Protein AF-A0A969AKZ5-F1 (afdb_monomer_lite)

Sequence (67 aa):
MKGEWWEQDAFWAEMRDCLFDRSREERAAGEAEAIVHLLGLEPGARLLDLCCGTGRHAAIFSRLACS

Radius of gyration: 14.78 Å; chains: 1; bounding box: 28×18×44 Å

Secondary structure (DSSP, 8-state):
----GGG-HHHHHHHHHHHS-HHHHHTHHHHHHHHHHHHTPPTT-----TT-TTTTTHHHHTTTT--

Structure (mmCIF, N/CA/C/O backbone):
data_AF-A0A969AKZ5-F1
#
_entry.id   AF-A0A969AKZ5-F1
#
loop_
_atom_site.group_PDB
_atom_site.id
_atom_site.type_symbol
_atom_site.label_atom_id
_atom_site.label_alt_id
_atom_site.label_comp_id
_atom_site.label_asym_id
_atom_site.label_entity_id
_atom_site.label_seq_id
_atom_site.pdbx_PDB_ins_code
_atom_site.Cartn_x
_atom_site.Cartn_y
_atom_site.Cartn_z
_atom_site.occupancy
_atom_site.B_iso_or_equiv
_atom_site.auth_seq_id
_atom_site.auth_comp_id
_atom_site.auth_asym_id
_atom_site.auth_atom_id
_atom_site.pdbx_PDB_model_num
ATOM 1 N N . MET A 1 1 ? 4.945 -12.258 -30.098 1.00 56.31 1 MET A N 1
ATOM 2 C CA . MET A 1 1 ? 4.548 -10.874 -29.768 1.00 56.31 1 MET A CA 1
ATOM 3 C C . MET A 1 1 ? 4.921 -10.659 -28.310 1.00 56.31 1 MET A C 1
ATOM 5 O O . MET A 1 1 ? 4.664 -11.574 -27.537 1.00 56.31 1 MET A O 1
ATOM 9 N N . LYS A 1 2 ? 5.596 -9.564 -27.934 1.00 71.75 2 LYS A N 1
ATOM 10 C CA . LYS A 1 2 ? 5.697 -9.224 -26.503 1.00 71.75 2 LYS A CA 1
ATOM 11 C C . LYS A 1 2 ? 4.287 -8.846 -26.028 1.00 71.75 2 LYS A C 1
ATOM 13 O O . LYS A 1 2 ? 3.569 -8.218 -26.805 1.00 71.75 2 LYS A O 1
ATOM 18 N N . GLY A 1 3 ? 3.896 -9.310 -24.842 1.00 85.56 3 GLY A N 1
ATOM 19 C CA . GLY A 1 3 ? 2.605 -8.991 -24.227 1.00 85.56 3 GLY A CA 1
ATOM 20 C C . GLY A 1 3 ? 2.479 -7.509 -23.873 1.00 85.56 3 GLY A C 1
ATOM 21 O O . GLY A 1 3 ? 3.408 -6.722 -24.090 1.00 85.56 3 GLY A O 1
ATOM 22 N N . GLU A 1 4 ? 1.332 -7.132 -23.325 1.00 96.19 4 GLU A N 1
ATOM 23 C CA . GLU A 1 4 ? 1.069 -5.761 -22.877 1.00 96.19 4 GLU A CA 1
ATOM 24 C C . GLU A 1 4 ? 2.050 -5.335 -21.771 1.00 96.19 4 GLU A C 1
ATOM 26 O O . GLU A 1 4 ? 2.709 -6.169 -21.149 1.00 96.19 4 GLU A O 1
ATOM 31 N N . TRP A 1 5 ? 2.201 -4.031 -21.521 1.00 93.00 5 TRP A N 1
ATOM 32 C CA . TRP A 1 5 ? 3.240 -3.530 -20.603 1.00 93.00 5 TRP A CA 1
ATOM 33 C C . TRP A 1 5 ? 3.133 -4.108 -19.182 1.00 93.00 5 TRP A C 1
ATOM 35 O O . TRP A 1 5 ? 4.157 -4.368 -18.555 1.00 93.00 5 TRP A O 1
ATOM 45 N N . TRP A 1 6 ? 1.915 -4.370 -18.689 1.00 91.56 6 TRP A N 1
ATOM 46 C CA . TRP A 1 6 ? 1.683 -4.930 -17.350 1.00 91.56 6 TRP A CA 1
ATOM 47 C C . TRP A 1 6 ? 2.041 -6.417 -17.241 1.00 91.56 6 TRP A C 1
ATOM 49 O O . TRP A 1 6 ? 2.177 -6.926 -16.131 1.00 91.56 6 TRP A O 1
ATOM 59 N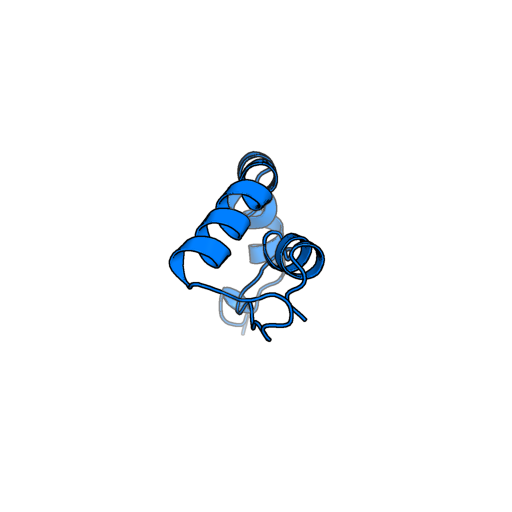 N . GLU A 1 7 ? 2.212 -7.111 -18.366 1.00 94.38 7 GLU A N 1
ATOM 60 C CA . GLU A 1 7 ? 2.627 -8.519 -18.425 1.00 94.38 7 GLU A CA 1
ATOM 61 C C . GLU A 1 7 ? 4.154 -8.665 -18.506 1.00 94.38 7 GLU A C 1
ATOM 63 O O . GLU A 1 7 ? 4.680 -9.776 -18.533 1.00 94.38 7 GLU A O 1
ATOM 68 N N . GLN A 1 8 ? 4.885 -7.550 -18.589 1.00 94.44 8 GLN A N 1
ATOM 69 C CA . GLN A 1 8 ? 6.330 -7.550 -18.778 1.00 94.44 8 GLN A CA 1
ATOM 70 C C . GLN A 1 8 ? 7.055 -7.390 -17.437 1.00 94.44 8 GLN A C 1
ATOM 72 O O . GLN A 1 8 ? 7.169 -6.284 -16.914 1.00 94.44 8 GLN A O 1
ATOM 77 N N . ASP A 1 9 ? 7.644 -8.472 -16.921 1.00 93.75 9 ASP A N 1
ATOM 78 C CA . ASP A 1 9 ? 8.434 -8.455 -15.673 1.00 93.75 9 ASP A CA 1
ATOM 79 C C . ASP A 1 9 ? 9.555 -7.404 -15.674 1.00 93.75 9 ASP A C 1
ATOM 81 O O . ASP A 1 9 ? 9.857 -6.805 -14.641 1.00 93.75 9 ASP A O 1
ATOM 85 N N . ALA A 1 10 ? 10.157 -7.145 -16.841 1.00 95.25 10 ALA A N 1
ATOM 86 C CA . ALA A 1 10 ? 11.201 -6.133 -16.999 1.00 95.25 10 ALA A CA 1
ATOM 87 C C . ALA A 1 10 ? 10.698 -4.723 -16.651 1.00 95.25 10 ALA A C 1
ATOM 89 O O . ALA A 1 10 ? 11.384 -3.994 -15.941 1.00 95.25 10 ALA A O 1
ATOM 90 N N . PHE A 1 11 ? 9.475 -4.372 -17.067 1.00 94.69 11 P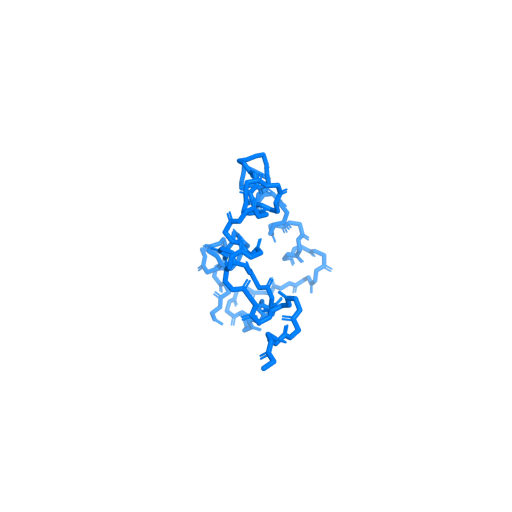HE A N 1
ATOM 91 C CA . PHE A 1 11 ? 8.867 -3.085 -16.732 1.00 94.69 11 PHE A CA 1
ATOM 92 C C . PHE A 1 11 ? 8.718 -2.933 -15.215 1.00 94.69 11 PHE A C 1
ATOM 94 O O . PHE A 1 11 ? 9.137 -1.929 -14.642 1.00 94.69 11 PHE A O 1
ATOM 101 N N . TRP A 1 12 ? 8.181 -3.954 -14.542 1.00 93.44 12 TRP A N 1
ATOM 102 C CA . TRP A 1 12 ? 8.020 -3.931 -13.087 1.00 93.44 12 TRP A CA 1
ATOM 103 C C . TRP A 1 12 ? 9.356 -3.889 -12.347 1.00 93.44 12 TRP A C 1
ATOM 105 O O . TRP A 1 12 ? 9.452 -3.261 -11.293 1.00 93.44 12 TRP A O 1
ATOM 115 N N . ALA A 1 13 ? 10.391 -4.539 -12.883 1.00 94.44 13 ALA A N 1
ATOM 116 C CA . ALA A 1 13 ? 11.722 -4.510 -12.300 1.00 94.44 13 ALA A CA 1
ATOM 117 C C . ALA A 1 13 ? 12.375 -3.126 -12.404 1.00 94.44 13 ALA A C 1
ATOM 119 O O . ALA A 1 13 ? 12.927 -2.655 -11.412 1.00 94.44 13 ALA A O 1
ATOM 120 N N . GLU A 1 14 ? 12.278 -2.482 -13.568 1.00 96.06 14 GLU A N 1
ATOM 121 C CA . GLU A 1 14 ? 12.822 -1.143 -13.826 1.00 96.06 14 GLU A CA 1
ATOM 122 C C . GLU A 1 14 ? 12.073 -0.057 -13.046 1.00 96.06 14 GLU A C 1
ATOM 124 O O . GLU A 1 14 ? 12.682 0.853 -12.490 1.00 96.06 14 GLU A O 1
ATOM 129 N N . MET A 1 15 ? 10.747 -0.172 -12.951 1.00 94.81 15 MET A N 1
ATOM 130 C CA . MET A 1 15 ? 9.908 0.820 -12.278 1.00 94.81 15 MET A CA 1
ATOM 131 C C . MET A 1 15 ? 9.846 0.645 -10.757 1.00 94.81 15 MET A C 1
ATOM 133 O O . MET A 1 15 ? 9.289 1.512 -10.080 1.00 94.81 15 MET A O 1
ATOM 137 N N . ARG A 1 16 ? 10.400 -0.445 -10.205 1.00 92.50 16 ARG A N 1
ATOM 138 C CA . ARG A 1 16 ? 10.274 -0.806 -8.783 1.00 92.50 16 ARG A CA 1
ATOM 139 C C . ARG A 1 16 ? 10.630 0.349 -7.855 1.00 92.50 16 ARG A C 1
ATOM 141 O O . ARG A 1 16 ? 9.820 0.697 -7.004 1.00 92.50 16 ARG A O 1
ATOM 148 N N . ASP A 1 17 ? 11.787 0.965 -8.059 1.00 92.25 17 ASP A N 1
ATOM 149 C CA . ASP A 1 17 ? 12.299 2.000 -7.156 1.00 92.25 17 ASP A CA 1
ATOM 150 C C . ASP A 1 17 ? 11.526 3.320 -7.274 1.00 92.25 17 ASP A C 1
ATOM 152 O O . ASP A 1 17 ? 11.542 4.128 -6.353 1.00 92.25 17 ASP A O 1
ATOM 156 N N . CYS A 1 18 ? 10.825 3.544 -8.390 1.00 93.31 18 CYS A N 1
ATOM 157 C CA . CYS A 1 18 ? 9.952 4.702 -8.573 1.00 93.31 18 CYS A CA 1
ATOM 158 C C . CYS A 1 18 ? 8.551 4.462 -7.987 1.00 93.31 18 CYS A C 1
ATOM 160 O O . CYS A 1 18 ? 7.953 5.361 -7.392 1.00 93.31 18 CYS A O 1
ATOM 162 N N . LEU A 1 19 ? 8.015 3.250 -8.155 1.00 91.81 19 LEU A N 1
ATOM 163 C CA . LEU A 1 19 ? 6.672 2.881 -7.698 1.00 91.81 19 LEU A CA 1
ATOM 164 C C . LEU A 1 19 ? 6.627 2.555 -6.198 1.00 91.81 19 LEU A C 1
ATOM 166 O O . LEU A 1 19 ? 5.622 2.827 -5.539 1.00 91.81 19 LEU A O 1
ATOM 170 N N . PHE A 1 20 ? 7.711 1.994 -5.664 1.00 91.12 20 PHE A N 1
ATOM 171 C CA . PHE A 1 20 ? 7.819 1.468 -4.302 1.00 91.12 20 PHE A CA 1
ATOM 172 C C . PHE A 1 20 ? 9.046 2.038 -3.584 1.00 91.12 20 PHE A C 1
ATOM 174 O O . PHE A 1 20 ? 9.799 1.315 -2.939 1.00 91.12 20 PHE A O 1
ATOM 181 N N . ASP A 1 21 ? 9.266 3.347 -3.715 1.00 93.62 21 ASP A N 1
ATOM 182 C CA . ASP A 1 21 ? 10.356 4.019 -3.017 1.00 93.62 21 ASP A CA 1
ATOM 183 C C . ASP A 1 21 ? 10.187 3.955 -1.485 1.00 93.62 21 ASP A C 1
ATOM 185 O O . ASP A 1 21 ? 9.080 3.856 -0.945 1.00 93.62 21 ASP A O 1
ATOM 189 N N . ARG A 1 22 ? 11.307 4.076 -0.767 1.00 93.69 22 ARG A N 1
ATOM 190 C CA . ARG A 1 22 ? 11.358 3.983 0.698 1.00 93.69 22 ARG A CA 1
ATOM 191 C C . ARG A 1 22 ? 10.432 4.972 1.414 1.00 93.69 22 ARG A C 1
ATOM 193 O O . ARG A 1 22 ? 9.869 4.632 2.451 1.00 93.69 22 ARG A O 1
ATOM 200 N N . SER A 1 23 ? 10.235 6.177 0.877 1.00 95.19 23 SER A N 1
ATOM 201 C CA . SER A 1 23 ? 9.372 7.169 1.529 1.00 95.19 23 SER A CA 1
ATOM 202 C C . SER A 1 23 ? 7.905 6.721 1.548 1.00 95.19 23 SER A C 1
ATOM 204 O O . SER A 1 23 ? 7.174 7.015 2.495 1.00 95.19 23 SER A O 1
ATOM 206 N N . ARG A 1 24 ? 7.468 5.947 0.544 1.00 94.44 24 ARG A N 1
ATOM 207 C CA . ARG A 1 24 ? 6.126 5.339 0.511 1.00 94.44 24 ARG A CA 1
ATOM 208 C C . ARG A 1 24 ? 5.978 4.217 1.526 1.00 94.44 24 ARG A C 1
ATOM 210 O O . ARG A 1 24 ? 4.888 4.048 2.077 1.00 94.44 24 ARG A O 1
ATOM 217 N N . GLU A 1 25 ? 7.038 3.452 1.767 1.00 93.12 25 GLU A N 1
ATOM 218 C CA . GLU A 1 25 ? 7.052 2.432 2.819 1.00 93.12 25 GLU A CA 1
ATOM 219 C C . GLU A 1 25 ? 6.961 3.077 4.204 1.00 93.12 25 GLU A C 1
ATOM 221 O O . GLU A 1 25 ? 6.122 2.684 5.012 1.00 93.12 25 GLU A O 1
ATOM 226 N N . GLU A 1 26 ? 7.743 4.130 4.452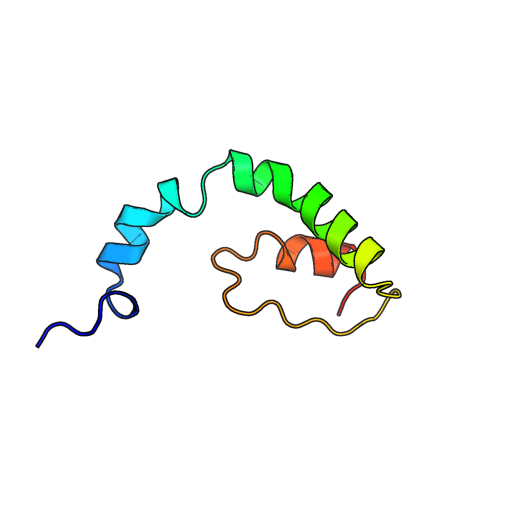 1.00 95.94 26 GLU A N 1
ATOM 227 C CA . GLU A 1 26 ? 7.751 4.860 5.728 1.00 95.94 26 GLU A CA 1
ATOM 228 C C . GLU A 1 26 ? 6.384 5.485 6.053 1.00 95.94 26 GLU A C 1
ATOM 230 O O . GLU A 1 26 ? 5.970 5.536 7.211 1.00 95.94 26 GLU A O 1
ATOM 235 N N . ARG A 1 27 ? 5.632 5.897 5.027 1.00 96.81 27 ARG A N 1
ATOM 236 C CA . ARG A 1 27 ? 4.270 6.435 5.167 1.00 96.81 27 ARG A CA 1
ATOM 237 C C . ARG A 1 27 ? 3.181 5.371 5.313 1.00 96.81 27 ARG A C 1
ATOM 239 O O . ARG A 1 27 ? 2.047 5.719 5.641 1.00 96.81 27 ARG A O 1
ATOM 246 N N . ALA A 1 28 ? 3.481 4.096 5.056 1.00 96.12 28 ALA A N 1
ATOM 247 C CA . ALA A 1 28 ? 2.462 3.055 4.941 1.00 96.12 28 ALA A CA 1
ATOM 248 C C . ALA A 1 28 ? 1.648 2.867 6.230 1.00 96.12 28 ALA A C 1
ATOM 250 O O . ALA A 1 28 ? 0.437 2.685 6.151 1.00 96.12 28 ALA A O 1
ATOM 251 N N . ALA A 1 29 ? 2.288 2.968 7.401 1.00 96.56 29 ALA A N 1
ATOM 252 C CA . ALA A 1 29 ? 1.605 2.835 8.687 1.00 96.56 29 ALA A CA 1
ATOM 253 C C . ALA A 1 29 ? 0.542 3.926 8.891 1.00 96.56 29 ALA A C 1
ATOM 255 O O . ALA A 1 29 ? -0.633 3.612 9.064 1.00 96.56 29 ALA A O 1
ATOM 256 N N . GLY A 1 30 ? 0.931 5.200 8.769 1.00 97.94 30 GLY A N 1
ATOM 257 C CA . GLY A 1 30 ? 0.004 6.320 8.948 1.00 97.94 30 GLY A CA 1
ATOM 258 C C . GLY A 1 30 ? -1.108 6.357 7.896 1.00 97.94 30 GLY A C 1
ATOM 259 O O . GLY A 1 30 ? -2.247 6.692 8.207 1.00 97.94 30 GLY A O 1
ATOM 260 N N . GLU A 1 31 ? -0.813 5.968 6.652 1.00 97.44 31 GLU A N 1
ATOM 261 C CA . GLU A 1 31 ? -1.835 5.862 5.605 1.00 97.44 31 GLU A CA 1
ATOM 262 C C . GLU A 1 31 ? -2.833 4.728 5.886 1.00 97.44 31 GLU A C 1
ATOM 264 O O . GLU A 1 31 ? -4.036 4.930 5.730 1.00 97.44 31 GLU A O 1
ATOM 269 N N . ALA A 1 32 ? -2.365 3.560 6.335 1.00 96.50 32 ALA A N 1
ATOM 270 C CA . ALA A 1 32 ? -3.233 2.439 6.689 1.00 96.50 32 ALA A CA 1
ATOM 271 C C . ALA A 1 32 ? -4.130 2.762 7.897 1.00 96.50 32 ALA A C 1
ATOM 273 O O . ALA A 1 32 ? -5.328 2.484 7.861 1.00 96.50 32 ALA A O 1
ATOM 274 N N . GLU A 1 33 ? -3.581 3.400 8.934 1.00 95.88 33 GLU A N 1
ATOM 275 C CA . GLU A 1 33 ? -4.351 3.876 10.091 1.00 95.88 33 GLU A CA 1
ATOM 276 C C . GLU A 1 33 ? -5.434 4.880 9.675 1.00 95.88 33 GLU A C 1
ATOM 278 O O . GLU A 1 33 ? -6.587 4.765 10.096 1.00 95.88 33 GLU A O 1
ATOM 283 N N . ALA A 1 34 ? -5.097 5.826 8.792 1.00 97.81 34 ALA A N 1
ATOM 284 C CA . ALA A 1 34 ? -6.064 6.779 8.259 1.00 97.81 34 ALA A CA 1
ATOM 285 C C . ALA A 1 34 ? -7.180 6.084 7.464 1.00 97.81 34 ALA A C 1
ATOM 287 O O . ALA A 1 34 ? -8.344 6.446 7.617 1.00 97.81 34 ALA A O 1
ATOM 288 N N . ILE A 1 35 ? -6.856 5.071 6.653 1.00 96.06 35 ILE A N 1
ATOM 289 C CA . ILE A 1 35 ? -7.850 4.282 5.908 1.00 96.06 35 ILE A CA 1
ATOM 290 C C . ILE A 1 35 ? -8.806 3.560 6.866 1.00 96.06 35 ILE A C 1
ATOM 292 O O . ILE A 1 35 ? -10.019 3.665 6.695 1.00 96.06 35 ILE A O 1
ATOM 296 N N . VAL A 1 36 ? -8.281 2.875 7.889 1.00 95.00 36 VAL A N 1
ATOM 297 C CA . VAL A 1 36 ? -9.087 2.190 8.919 1.00 95.00 36 VAL A CA 1
ATOM 298 C C . VAL A 1 36 ? -10.038 3.171 9.602 1.00 95.00 36 VAL A C 1
ATOM 300 O O . VAL A 1 36 ? -11.227 2.885 9.730 1.00 95.00 36 VAL A O 1
ATOM 303 N N . HIS A 1 37 ? -9.534 4.349 9.976 1.00 95.75 37 HIS A N 1
ATOM 304 C CA . HIS A 1 37 ? -10.335 5.386 10.615 1.00 95.75 37 HIS A CA 1
ATOM 305 C C . HIS A 1 37 ? -11.430 5.941 9.692 1.00 95.75 37 HIS A C 1
ATOM 307 O O . HIS A 1 37 ? -12.589 6.019 10.092 1.00 95.75 37 HIS A O 1
ATOM 313 N N . LEU A 1 38 ? -11.084 6.296 8.451 1.00 97.44 38 LEU A N 1
ATOM 314 C CA . LEU A 1 38 ? -12.019 6.876 7.480 1.00 97.44 38 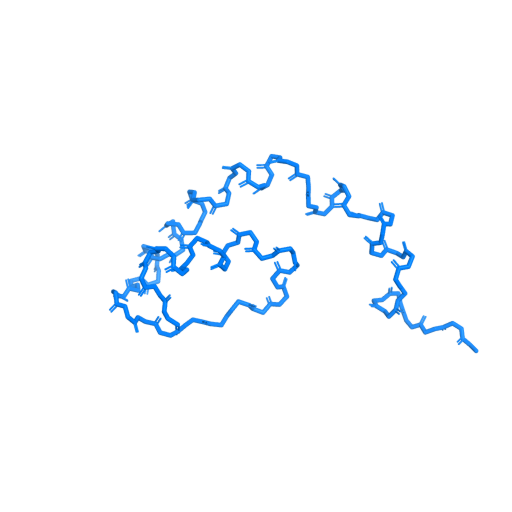LEU A CA 1
ATOM 315 C C . LEU A 1 38 ? -13.137 5.906 7.087 1.00 97.44 38 LEU A C 1
ATOM 317 O O . LEU A 1 38 ? -14.261 6.335 6.838 1.00 97.44 38 LEU A O 1
ATOM 321 N N . LEU A 1 39 ? -12.824 4.612 7.018 1.00 95.06 39 LEU A N 1
ATOM 322 C CA . LEU A 1 39 ? -13.787 3.565 6.690 1.00 95.06 39 LEU A CA 1
ATOM 323 C C . LEU A 1 39 ? -14.555 3.047 7.915 1.00 95.06 39 LEU A C 1
ATOM 325 O O . LEU A 1 39 ? -15.497 2.278 7.738 1.00 95.06 39 LEU A O 1
ATOM 329 N N . GLY A 1 40 ? -14.169 3.446 9.132 1.00 94.62 40 GLY A N 1
ATOM 330 C CA . GLY A 1 40 ? -14.761 2.937 10.370 1.00 94.62 40 GLY A CA 1
ATOM 331 C C . GLY A 1 40 ? -14.613 1.421 10.499 1.00 94.62 40 GLY A C 1
ATOM 332 O O . GLY A 1 40 ? -15.574 0.740 10.852 1.00 94.62 40 GLY A O 1
ATOM 333 N N . LEU A 1 41 ? -13.447 0.877 10.131 1.00 93.62 41 LEU A N 1
ATOM 334 C CA . LEU A 1 41 ? -13.222 -0.564 10.212 1.00 93.62 41 LEU A CA 1
ATOM 335 C C . LEU A 1 41 ? -13.064 -0.983 11.671 1.00 93.62 41 LEU A C 1
ATOM 337 O O . LEU A 1 41 ? -12.191 -0.494 12.385 1.00 93.62 41 LEU A O 1
ATOM 341 N N . GLU A 1 42 ? -13.891 -1.935 12.079 1.00 90.56 42 GLU A N 1
ATOM 342 C CA . GLU A 1 42 ? -13.797 -2.556 13.392 1.00 90.56 42 GLU A CA 1
ATOM 343 C C . GLU A 1 42 ? -12.739 -3.674 13.399 1.00 90.56 42 GLU A C 1
ATOM 345 O O . GLU A 1 42 ? -12.502 -4.314 12.365 1.00 90.56 42 GLU A O 1
ATOM 350 N N . PRO A 1 43 ? -12.125 -3.974 14.557 1.00 89.31 43 PRO A N 1
ATOM 351 C CA . PRO A 1 43 ? -11.262 -5.141 14.702 1.00 89.31 43 PRO A CA 1
ATOM 352 C C . PRO A 1 43 ? -11.950 -6.427 14.216 1.00 89.31 43 PRO A C 1
ATOM 354 O O . PRO A 1 43 ? -13.102 -6.703 14.551 1.00 89.31 43 PRO A O 1
ATOM 357 N N . GLY A 1 44 ? -11.238 -7.233 13.429 1.00 89.06 44 GLY A N 1
ATOM 358 C CA . GLY A 1 44 ? -11.758 -8.445 12.789 1.00 89.06 44 GLY A CA 1
ATOM 359 C C . GLY A 1 44 ? -12.458 -8.209 11.447 1.00 89.06 44 GLY A C 1
ATOM 360 O O . GLY A 1 44 ? -12.994 -9.157 10.868 1.00 89.06 44 GLY A O 1
ATOM 361 N N . ALA A 1 45 ? -12.470 -6.976 10.930 1.00 92.44 45 ALA A N 1
ATOM 362 C CA . ALA A 1 45 ? -12.953 -6.705 9.582 1.00 92.44 45 ALA A CA 1
ATOM 363 C C . ALA A 1 45 ? -12.134 -7.476 8.533 1.00 92.44 45 ALA A C 1
ATOM 365 O O . ALA A 1 45 ? -10.906 -7.545 8.601 1.00 92.44 45 ALA A O 1
ATOM 366 N N . ARG A 1 46 ? -12.831 -8.022 7.529 1.00 93.62 46 ARG A N 1
ATOM 367 C CA . ARG A 1 46 ? -12.204 -8.662 6.366 1.00 93.62 46 ARG A CA 1
ATOM 368 C C . ARG A 1 46 ? -11.935 -7.625 5.292 1.00 93.62 46 ARG A C 1
ATOM 370 O O . ARG A 1 46 ? -12.876 -6.976 4.833 1.00 93.62 46 ARG A O 1
ATOM 377 N N . LEU A 1 47 ? -10.681 -7.504 4.874 1.00 92.50 47 LEU A N 1
ATOM 378 C CA . LEU A 1 47 ? -10.240 -6.481 3.929 1.00 92.50 47 LEU A CA 1
ATOM 379 C C . LEU A 1 47 ? -9.526 -7.110 2.727 1.00 92.50 47 LEU A C 1
ATOM 381 O O . LEU A 1 47 ? -8.703 -8.007 2.883 1.00 92.50 47 LEU A O 1
ATOM 385 N N . LEU A 1 48 ? -9.826 -6.611 1.525 1.00 94.06 48 LEU A N 1
ATOM 386 C CA . LEU A 1 48 ? -9.135 -6.975 0.288 1.00 94.06 48 LEU A CA 1
ATOM 387 C C . LEU A 1 48 ? -8.336 -5.771 -0.227 1.00 94.06 48 LEU A C 1
ATOM 389 O O . LEU A 1 48 ? -8.926 -4.781 -0.653 1.00 94.06 48 LEU A O 1
ATOM 393 N N . ASP A 1 49 ? -7.007 -5.883 -0.219 1.00 94.75 49 ASP A N 1
ATOM 394 C CA . ASP A 1 49 ? -6.082 -4.909 -0.814 1.00 94.75 49 ASP A CA 1
ATOM 395 C C . ASP A 1 49 ? -5.712 -5.362 -2.239 1.00 94.75 49 ASP A C 1
ATOM 397 O O . ASP A 1 49 ? -4.851 -6.223 -2.440 1.00 94.75 49 ASP A O 1
ATOM 401 N N . LEU A 1 50 ? -6.439 -4.851 -3.238 1.00 95.38 50 LEU A N 1
ATOM 402 C CA . LEU A 1 50 ? -6.228 -5.189 -4.647 1.00 95.38 50 LEU A CA 1
ATOM 403 C C . LEU A 1 50 ? -5.138 -4.296 -5.253 1.00 95.38 50 LEU A C 1
ATOM 405 O O . LEU A 1 50 ? -5.123 -3.090 -5.027 1.00 95.38 50 LEU A O 1
ATOM 409 N N . CYS A 1 51 ? -4.276 -4.881 -6.090 1.00 92.25 51 CYS A N 1
ATOM 410 C CA . CYS A 1 51 ? -3.110 -4.199 -6.664 1.00 92.25 51 CYS A CA 1
ATOM 411 C C . CYS A 1 51 ? -2.120 -3.725 -5.584 1.00 92.25 51 CYS A C 1
ATOM 413 O O . CYS A 1 51 ? -1.467 -2.694 -5.741 1.00 92.25 51 CYS A O 1
ATOM 415 N N . CYS A 1 52 ? -1.980 -4.510 -4.510 1.00 93.44 52 CYS A N 1
ATOM 416 C CA . CYS A 1 52 ? -1.206 -4.172 -3.313 1.00 93.44 52 CYS A CA 1
ATOM 417 C C . CYS A 1 52 ? 0.307 -4.002 -3.546 1.00 93.44 52 CYS A C 1
ATOM 419 O O . CYS A 1 52 ? 1.028 -3.568 -2.644 1.00 93.44 52 CYS A O 1
ATOM 421 N N . GLY A 1 53 ? 0.811 -4.328 -4.741 1.00 92.94 53 GLY A N 1
ATOM 422 C CA . GLY A 1 53 ? 2.227 -4.233 -5.082 1.00 92.94 53 GLY A CA 1
ATOM 423 C C . GLY A 1 53 ? 3.075 -5.063 -4.120 1.00 92.94 53 GLY A C 1
ATOM 424 O O . GLY A 1 53 ? 2.900 -6.273 -4.019 1.00 92.94 53 GLY A O 1
ATOM 425 N N . THR A 1 54 ? 3.972 -4.405 -3.383 1.00 93.38 54 THR A N 1
ATOM 426 C CA . THR A 1 54 ? 4.804 -5.038 -2.344 1.00 93.38 54 THR A CA 1
ATOM 427 C C . THR A 1 54 ? 4.062 -5.313 -1.027 1.00 93.38 54 THR A C 1
ATOM 429 O O . THR A 1 54 ? 4.646 -5.870 -0.102 1.00 93.38 54 THR A O 1
ATOM 432 N N . GLY A 1 55 ? 2.781 -4.944 -0.918 1.00 95.19 55 GLY A N 1
ATOM 433 C CA . GLY A 1 55 ? 1.942 -5.214 0.251 1.00 95.19 55 GLY A CA 1
ATOM 434 C C . GLY A 1 55 ? 2.139 -4.241 1.415 1.00 95.19 55 GLY A C 1
ATOM 435 O O . GLY A 1 55 ? 1.865 -4.600 2.561 1.00 95.19 55 GLY A O 1
ATOM 436 N N . ARG A 1 56 ? 2.610 -3.011 1.152 1.00 95.69 56 ARG A N 1
ATOM 437 C CA . ARG A 1 56 ? 2.960 -2.032 2.203 1.00 95.69 56 ARG A CA 1
ATOM 438 C C . ARG A 1 56 ? 1.806 -1.717 3.163 1.00 95.69 56 ARG A C 1
ATOM 440 O O . ARG A 1 56 ? 2.045 -1.526 4.349 1.00 95.69 56 ARG A O 1
ATOM 447 N N . HIS A 1 57 ? 0.565 -1.686 2.671 1.00 96.31 57 HIS A N 1
ATOM 448 C CA . HIS A 1 57 ? -0.622 -1.455 3.500 1.00 96.31 57 HIS A CA 1
ATOM 449 C C . HIS A 1 57 ? -1.189 -2.757 4.062 1.00 96.31 57 HIS A C 1
ATOM 451 O O . HIS A 1 57 ? -1.421 -2.828 5.266 1.00 96.31 57 HIS A O 1
ATOM 457 N N . ALA A 1 58 ? -1.313 -3.811 3.247 1.00 95.12 58 ALA A N 1
ATOM 458 C CA . ALA A 1 58 ? -1.723 -5.148 3.691 1.00 95.12 58 ALA A CA 1
ATOM 459 C C . ALA A 1 58 ? -0.956 -5.653 4.934 1.00 95.12 58 ALA A C 1
ATOM 461 O O . ALA A 1 58 ? -1.554 -6.173 5.881 1.00 95.12 58 ALA A O 1
ATOM 462 N N . ALA A 1 59 ? 0.364 -5.438 4.986 1.00 93.75 59 ALA A N 1
ATOM 463 C CA . ALA A 1 59 ? 1.186 -5.810 6.138 1.00 93.75 59 ALA A CA 1
ATOM 464 C C . ALA A 1 59 ? 0.823 -5.041 7.423 1.00 93.75 59 ALA A C 1
ATOM 466 O O . ALA A 1 59 ? 0.990 -5.568 8.521 1.00 93.75 59 ALA A O 1
ATOM 467 N N . ILE A 1 60 ? 0.320 -3.811 7.307 1.00 95.44 60 ILE A N 1
ATOM 468 C CA . ILE A 1 60 ? -0.135 -3.008 8.447 1.00 95.44 60 ILE A CA 1
ATOM 469 C C . ILE A 1 60 ? -1.570 -3.371 8.825 1.00 95.44 60 ILE A C 1
ATOM 471 O O . ILE A 1 60 ? -1.840 -3.562 10.007 1.00 95.44 60 ILE A O 1
ATOM 475 N N . PHE A 1 61 ? -2.468 -3.553 7.852 1.00 95.12 61 PHE A N 1
ATOM 476 C CA . PHE A 1 61 ? -3.852 -3.960 8.111 1.00 95.12 61 PHE A CA 1
ATOM 477 C C . PHE A 1 61 ? -3.928 -5.252 8.936 1.00 95.12 61 PHE A C 1
ATOM 479 O O . PHE A 1 61 ? -4.6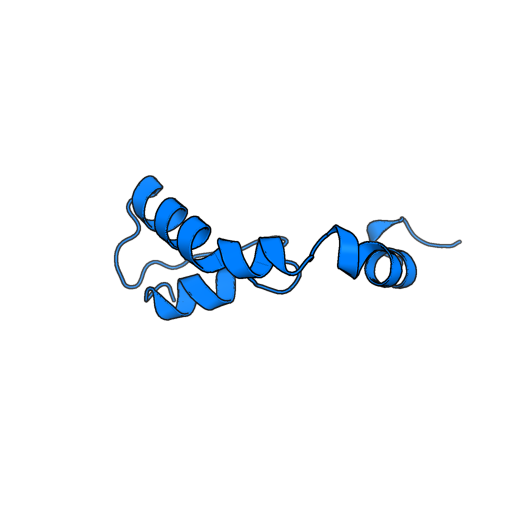77 -5.303 9.910 1.00 95.12 61 PHE A O 1
ATOM 48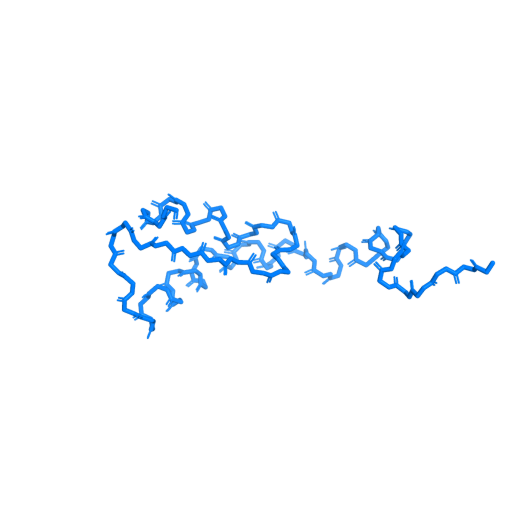6 N N . SER A 1 62 ? -3.080 -6.244 8.635 1.00 91.50 62 SER A N 1
ATOM 487 C CA . SER A 1 62 ? -3.008 -7.483 9.429 1.00 91.50 62 SER A CA 1
ATOM 488 C C . SER A 1 62 ? -2.606 -7.258 10.896 1.00 91.50 62 SER A C 1
ATOM 490 O O . SER A 1 62 ? -3.041 -7.991 11.782 1.00 91.50 62 SER A O 1
ATOM 492 N N . ARG A 1 63 ? -1.812 -6.218 11.186 1.00 90.88 63 ARG A N 1
ATOM 493 C CA . ARG A 1 63 ? -1.408 -5.833 12.553 1.00 90.88 63 ARG A CA 1
ATOM 494 C C . ARG A 1 63 ? -2.470 -5.004 13.267 1.00 90.88 63 ARG A C 1
ATOM 496 O O . ARG A 1 63 ? -2.584 -5.099 14.483 1.00 90.88 63 ARG A O 1
ATOM 503 N N . LEU A 1 64 ? -3.263 -4.238 12.519 1.00 88.69 64 LEU A N 1
ATOM 504 C CA . LEU A 1 64 ? -4.423 -3.492 13.021 1.00 88.69 64 LEU A CA 1
ATOM 505 C C . LEU A 1 64 ? -5.651 -4.395 13.257 1.00 88.69 64 LEU A C 1
ATOM 507 O O . LEU A 1 64 ? -6.761 -3.900 13.419 1.00 88.69 64 LEU A O 1
ATOM 511 N N . ALA A 1 65 ? -5.447 -5.717 13.297 1.00 77.62 65 ALA A N 1
ATOM 512 C CA . ALA A 1 65 ? -6.467 -6.740 13.498 1.00 77.62 65 ALA A CA 1
ATOM 513 C C . ALA A 1 65 ? -7.520 -6.840 12.378 1.00 77.62 65 ALA A C 1
ATOM 515 O O . ALA A 1 65 ? -8.600 -7.374 12.616 1.00 77.62 65 ALA A O 1
ATOM 516 N N . CYS A 1 66 ? -7.220 -6.386 11.157 1.00 69.00 66 CYS A N 1
ATOM 517 C CA . CYS A 1 66 ? -7.997 -6.783 9.977 1.00 69.00 66 CYS A CA 1
ATOM 518 C C . CYS A 1 66 ? -7.545 -8.190 9.542 1.00 69.00 66 CYS A C 1
ATOM 520 O O . CYS A 1 66 ? -6.341 -8.452 9.502 1.00 69.00 66 CYS A O 1
ATOM 522 N N . SER A 1 67 ? -8.485 -9.099 9.261 1.00 61.16 67 SER A N 1
ATOM 523 C CA . SER A 1 67 ? -8.207 -10.521 8.970 1.00 61.16 67 SER A CA 1
ATOM 524 C C . SER A 1 67 ? -8.360 -10.876 7.500 1.00 61.16 67 SER A C 1
ATOM 526 O O . SER A 1 67 ? -9.416 -10.494 6.939 1.00 61.16 67 SER A O 1
#

Foldseek 3Di:
DDDDLVVDPVNCVVCVCVVPPPVCLVCLQVVLVVVCVVVVPDAQAADDDPPCSVVSNVVNCVVVRHD

pLDDT: mean 92.01, std 7.69, range [56.31, 97.94]